Protein AF-A0A3C0V951-F1 (afdb_monomer_lite)

Sequence (103 aa):
MASTVDEISIRYEEDGQELVREIQKEILSRGSWATIMFLFQNYNRRLGTYDPPRVTIRRFQKSGGNYVLRSKFNVSGPEQARKIIEALNRWYKNDKSSEATET

Secondary structure (DSSP, 8-state):
--SSSTT----EEETTEEEEEEEEEEEEE-SSEEEEEEEEEEEETTTTEEPPPEEEEEEEEEETTEEEEEEEEEE-SHHHHHHHHHHHHHHSTT---SSS---

Radius of gyration: 17.41 Å; chains: 1; bounding box: 36×28×64 Å

pLDDT: mean 91.04, std 13.27, range [41.84, 98.5]

Foldseek 3Di:
DDLAPVPDDPFDDDPNDGQKAWDDKDWPDGDQKTKMKTWIWGQDPVVRDTDPIWIKIWIWGQDPSDTDTDDMDIGPDDVSVVVVVVVVCVVCVPPPPDDPDDD

Structure (mmCIF, N/CA/C/O backbone):
data_AF-A0A3C0V951-F1
#
_entry.id   AF-A0A3C0V951-F1
#
loop_
_atom_site.group_PDB
_atom_site.id
_atom_site.type_symbol
_atom_site.label_atom_id
_atom_site.label_alt_id
_atom_site.label_comp_id
_atom_site.label_asym_id
_atom_site.label_entity_id
_atom_site.label_seq_id
_atom_site.pdbx_PDB_ins_code
_atom_site.Cartn_x
_atom_site.Cartn_y
_atom_site.Cartn_z
_atom_site.occupancy
_atom_site.B_iso_or_equiv
_atom_site.auth_seq_id
_atom_site.auth_comp_id
_atom_site.auth_asym_id
_atom_site.auth_atom_id
_atom_site.pdbx_PDB_model_num
ATOM 1 N N . MET A 1 1 ? -16.347 -9.642 -1.445 1.00 72.75 1 MET A N 1
ATOM 2 C CA . MET A 1 1 ? -15.902 -8.630 -0.459 1.00 72.75 1 MET A CA 1
ATOM 3 C C . MET A 1 1 ? -15.241 -9.366 0.690 1.00 72.75 1 MET A C 1
ATOM 5 O O . MET A 1 1 ? -15.633 -10.496 0.940 1.00 72.75 1 MET A O 1
ATOM 9 N N . ALA A 1 2 ? -14.236 -8.770 1.327 1.00 84.38 2 ALA A N 1
ATOM 10 C CA . ALA A 1 2 ? -13.518 -9.408 2.426 1.00 84.38 2 ALA A CA 1
ATOM 11 C C . ALA A 1 2 ? -14.223 -9.131 3.762 1.00 84.38 2 ALA A C 1
ATOM 13 O O . ALA A 1 2 ? -14.541 -7.976 4.073 1.00 84.38 2 ALA A O 1
ATOM 14 N N . SER A 1 3 ? -14.457 -10.181 4.541 1.00 86.06 3 SER A N 1
ATOM 15 C CA . SER A 1 3 ? -15.071 -10.111 5.871 1.00 86.06 3 SER A CA 1
ATOM 16 C C . SER A 1 3 ? -14.024 -9.891 6.974 1.00 86.06 3 SER A C 1
ATOM 18 O O . SER A 1 3 ? -14.300 -9.270 8.014 1.00 86.06 3 SER A O 1
ATOM 20 N N . THR A 1 4 ? -12.793 -10.331 6.704 1.00 92.69 4 THR A N 1
ATOM 21 C CA . THR A 1 4 ? -11.600 -10.146 7.535 1.00 92.69 4 THR A CA 1
ATOM 22 C C . THR A 1 4 ? -10.549 -9.295 6.816 1.00 92.69 4 THR A C 1
ATOM 24 O O . THR A 1 4 ? -10.614 -9.081 5.607 1.00 92.69 4 THR A O 1
ATOM 27 N N . VAL A 1 5 ? -9.592 -8.748 7.571 1.00 92.88 5 VAL A N 1
ATOM 28 C CA . VAL A 1 5 ? -8.501 -7.936 6.999 1.00 92.88 5 VAL A CA 1
ATOM 29 C C . VAL A 1 5 ? -7.565 -8.811 6.162 1.00 92.88 5 VAL A C 1
ATOM 31 O O . VAL A 1 5 ? -7.092 -8.379 5.114 1.00 92.88 5 VAL A O 1
ATOM 34 N N . ASP A 1 6 ? -7.326 -10.045 6.602 1.00 94.44 6 ASP A N 1
ATOM 35 C CA . ASP A 1 6 ? -6.399 -10.986 5.973 1.00 94.44 6 ASP A CA 1
ATOM 36 C C . ASP A 1 6 ? -6.891 -11.467 4.596 1.00 94.44 6 ASP A C 1
ATOM 38 O O . ASP A 1 6 ? -6.078 -11.669 3.693 1.00 94.44 6 ASP A O 1
ATOM 42 N N . GLU A 1 7 ? -8.211 -11.539 4.397 1.00 95.50 7 GLU A N 1
ATOM 43 C CA . GLU A 1 7 ? -8.863 -11.826 3.108 1.00 95.50 7 GLU A CA 1
ATOM 44 C C . GLU A 1 7 ? -8.714 -10.701 2.072 1.00 95.50 7 GLU A C 1
ATOM 46 O O . GLU A 1 7 ? -8.965 -10.917 0.885 1.00 95.50 7 GLU A O 1
ATOM 51 N N . ILE A 1 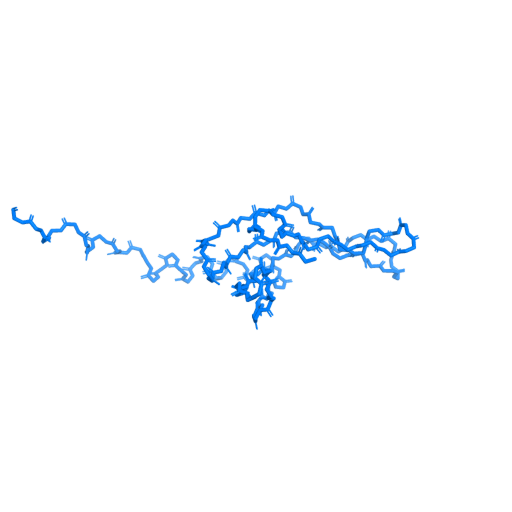8 ? -8.342 -9.485 2.485 1.00 96.50 8 ILE A N 1
ATOM 52 C CA . ILE A 1 8 ? -8.181 -8.380 1.542 1.00 96.50 8 ILE A CA 1
ATOM 53 C C . ILE A 1 8 ? -6.956 -8.654 0.668 1.00 96.50 8 ILE A C 1
ATOM 55 O O . ILE A 1 8 ? -5.829 -8.775 1.156 1.00 96.50 8 ILE A O 1
ATOM 59 N N . SER A 1 9 ? -7.196 -8.678 -0.640 1.00 96.50 9 SER A N 1
ATOM 60 C CA . SER A 1 9 ? -6.174 -8.721 -1.678 1.00 96.50 9 SER A CA 1
ATOM 61 C C . SER A 1 9 ? -6.443 -7.650 -2.731 1.00 96.50 9 SER A C 1
ATOM 63 O O . SER A 1 9 ? -7.571 -7.179 -2.905 1.00 96.50 9 SER A O 1
ATOM 65 N N . ILE A 1 10 ? -5.383 -7.245 -3.423 1.00 96.88 10 ILE A N 1
ATOM 66 C CA . ILE A 1 10 ? -5.444 -6.356 -4.583 1.00 96.88 10 ILE A CA 1
ATOM 67 C C . ILE A 1 10 ? -5.166 -7.083 -5.899 1.00 96.88 10 ILE A C 1
ATOM 69 O O . ILE A 1 10 ? -5.130 -6.419 -6.936 1.00 96.88 10 ILE A O 1
ATOM 73 N N . ARG A 1 11 ? -4.974 -8.410 -5.861 1.00 97.19 11 ARG A N 1
ATOM 74 C CA . ARG A 1 11 ? -4.838 -9.235 -7.060 1.00 97.19 11 ARG A CA 1
ATOM 75 C C . ARG A 1 11 ? -6.077 -9.069 -7.939 1.00 97.19 11 ARG A C 1
ATOM 77 O O . ARG A 1 11 ? -7.204 -9.133 -7.451 1.00 97.19 11 ARG A O 1
ATOM 84 N N . TYR A 1 12 ? -5.855 -8.854 -9.230 1.00 96.44 12 TYR A N 1
ATOM 85 C CA . TYR A 1 12 ? -6.917 -8.731 -10.223 1.00 96.44 12 TYR A CA 1
ATOM 86 C C . TYR A 1 12 ? -6.543 -9.521 -11.470 1.00 96.44 12 TYR A C 1
ATOM 88 O O . TYR A 1 12 ? -5.440 -9.370 -11.998 1.00 96.44 12 TYR A O 1
ATOM 96 N N . GLU A 1 13 ? -7.474 -10.347 -11.926 1.00 96.19 13 GLU A N 1
ATOM 97 C CA . GLU A 1 13 ? -7.340 -11.212 -13.091 1.00 96.19 13 GLU A CA 1
ATOM 98 C C . GLU A 1 13 ? -8.558 -11.013 -13.994 1.00 96.19 13 GLU A C 1
ATOM 100 O O . GLU A 1 13 ? -9.682 -10.903 -13.506 1.00 96.19 13 GLU A O 1
ATOM 105 N N . GLU A 1 14 ? -8.320 -10.933 -15.298 1.00 95.38 14 GLU A N 1
ATOM 106 C CA . GLU A 1 14 ? -9.341 -10.745 -16.330 1.00 95.38 14 GLU A CA 1
ATOM 107 C C . GLU A 1 14 ? -8.921 -11.561 -17.553 1.00 95.38 14 GLU A C 1
ATOM 109 O O . GLU A 1 14 ? -7.756 -11.509 -17.949 1.00 95.38 14 GLU A O 1
ATOM 114 N N . ASP A 1 15 ? -9.840 -12.351 -18.114 1.00 93.69 15 ASP A N 1
ATOM 115 C CA . ASP A 1 15 ? -9.597 -13.217 -19.280 1.00 93.69 15 ASP A CA 1
ATOM 116 C C . ASP A 1 15 ? -8.360 -14.134 -19.145 1.00 93.69 15 ASP A C 1
ATOM 118 O O . ASP A 1 15 ? -7.629 -14.378 -20.104 1.00 93.69 15 ASP A O 1
ATOM 122 N N . GLY A 1 16 ? -8.095 -14.629 -17.929 1.00 93.12 16 GLY A N 1
ATOM 123 C CA . GLY A 1 16 ? -6.936 -15.476 -17.615 1.00 93.12 16 GLY A CA 1
ATOM 124 C C . GLY A 1 16 ? -5.597 -14.730 -17.519 1.00 93.12 16 GLY A C 1
ATOM 125 O O . GLY A 1 16 ? -4.561 -15.354 -17.294 1.00 93.12 16 GLY A O 1
ATOM 126 N N . GLN A 1 17 ? -5.594 -13.401 -17.662 1.00 95.38 17 GLN A N 1
ATOM 127 C CA . GLN A 1 17 ? -4.419 -12.554 -17.481 1.00 95.38 17 GLN A CA 1
ATOM 128 C C . GLN A 1 17 ? -4.461 -11.866 -16.113 1.00 95.38 17 GLN A C 1
ATOM 130 O O . GLN A 1 17 ? -5.352 -11.069 -15.818 1.00 95.38 17 GLN A O 1
ATOM 135 N N . GLU A 1 18 ? -3.441 -12.099 -15.285 1.00 96.75 18 GLU A N 1
ATOM 136 C CA . GLU A 1 18 ? -3.268 -11.366 -14.029 1.00 96.75 18 GLU A CA 1
ATOM 137 C C . GLU A 1 18 ? -2.826 -9.928 -14.337 1.00 96.75 18 GLU A C 1
ATOM 139 O O . GLU A 1 18 ? -1.665 -9.669 -14.667 1.00 96.75 18 GLU A O 1
ATOM 144 N N . LEU A 1 19 ? -3.767 -8.989 -14.256 1.00 97.38 19 LEU A N 1
ATOM 145 C CA . LEU A 1 19 ? -3.554 -7.575 -14.555 1.00 97.38 19 LEU A CA 1
ATOM 146 C C . LEU A 1 19 ? -2.930 -6.815 -13.389 1.00 97.38 19 LEU A C 1
ATOM 148 O O . LEU A 1 19 ? -2.163 -5.878 -13.610 1.00 97.38 19 LEU A O 1
ATOM 152 N N . VAL A 1 20 ? -3.252 -7.215 -12.160 1.00 97.56 20 VAL A N 1
ATOM 153 C CA . VAL A 1 20 ? -2.626 -6.701 -10.941 1.00 97.56 20 VAL A CA 1
ATOM 154 C C . VAL A 1 20 ? -2.105 -7.888 -10.156 1.00 97.56 20 VAL A C 1
ATOM 156 O O . VAL A 1 20 ? -2.887 -8.709 -9.682 1.00 97.56 20 VAL A O 1
ATOM 159 N N . ARG A 1 21 ? -0.784 -7.955 -10.008 1.00 97.44 21 ARG A N 1
ATOM 160 C CA . ARG A 1 21 ? -0.093 -8.979 -9.230 1.00 97.44 21 ARG A CA 1
ATOM 161 C C . ARG A 1 21 ? 0.258 -8.433 -7.859 1.00 97.44 21 ARG A C 1
ATOM 163 O O . ARG A 1 21 ? 1.047 -7.494 -7.760 1.00 97.44 21 ARG A O 1
ATOM 170 N N . GLU A 1 22 ? -0.289 -9.031 -6.809 1.00 97.75 22 GLU A N 1
ATOM 171 C CA . GLU A 1 22 ? 0.131 -8.771 -5.429 1.00 97.75 22 GLU A CA 1
ATOM 172 C C . GLU A 1 22 ? 1.424 -9.547 -5.134 1.00 97.75 22 GLU A C 1
ATOM 174 O O . GLU A 1 22 ? 1.486 -10.750 -5.365 1.00 97.75 22 GLU A O 1
ATOM 179 N N . ILE A 1 23 ? 2.461 -8.858 -4.656 1.00 97.50 23 ILE A N 1
ATOM 180 C CA . ILE A 1 23 ? 3.758 -9.459 -4.299 1.00 97.50 23 ILE A CA 1
ATOM 181 C C . ILE A 1 23 ? 3.861 -9.636 -2.786 1.00 97.50 23 ILE A C 1
ATOM 183 O O . ILE A 1 23 ? 4.251 -10.694 -2.307 1.00 97.50 23 ILE A O 1
ATOM 187 N N . GLN A 1 24 ? 3.534 -8.584 -2.034 1.00 97.81 24 GLN A N 1
ATOM 188 C CA . GLN A 1 24 ? 3.616 -8.582 -0.576 1.00 97.81 24 GLN A CA 1
ATOM 189 C C . GLN A 1 24 ? 2.502 -7.724 0.014 1.00 97.81 24 GLN A C 1
ATOM 191 O O . GLN A 1 24 ? 2.032 -6.769 -0.613 1.00 97.81 24 GLN A O 1
ATOM 196 N N . LYS A 1 25 ? 2.114 -8.056 1.242 1.00 97.88 25 LYS A N 1
ATOM 197 C CA . LYS A 1 25 ? 1.062 -7.400 2.006 1.00 97.88 25 LYS A CA 1
ATOM 198 C C . LYS A 1 25 ? 1.523 -7.219 3.445 1.00 97.88 25 LYS A C 1
ATOM 200 O O . LYS A 1 25 ? 1.932 -8.183 4.076 1.00 97.88 25 LYS A O 1
ATOM 205 N N . GLU A 1 26 ? 1.384 -6.006 3.961 1.00 98.25 26 GLU A N 1
ATOM 206 C CA . GLU A 1 26 ? 1.666 -5.653 5.351 1.00 98.25 26 GLU A CA 1
ATOM 207 C C . GLU A 1 26 ? 0.436 -4.992 5.974 1.00 98.25 26 GLU A C 1
ATOM 209 O O . GLU A 1 26 ? -0.074 -3.984 5.472 1.00 98.25 26 GLU A O 1
ATOM 214 N N . ILE A 1 27 ? -0.056 -5.552 7.078 1.00 97.94 27 ILE A N 1
ATOM 215 C CA . ILE A 1 27 ? -1.198 -4.998 7.813 1.00 97.94 27 ILE A CA 1
ATOM 216 C C . ILE A 1 27 ? -0.666 -4.012 8.851 1.00 97.94 27 ILE A C 1
ATOM 218 O O . ILE A 1 27 ? -0.089 -4.412 9.857 1.00 97.94 27 ILE A O 1
ATOM 222 N N . LEU A 1 28 ? -0.904 -2.720 8.626 1.00 97.56 28 LEU A N 1
ATOM 223 C CA . LEU A 1 28 ? -0.459 -1.647 9.520 1.00 97.56 28 LEU A CA 1
ATOM 224 C C . LEU A 1 28 ? -1.453 -1.389 10.660 1.00 97.56 28 LEU A C 1
ATOM 226 O O . LEU A 1 28 ? -1.066 -0.935 11.731 1.00 97.56 28 LEU A O 1
ATOM 230 N N . SER A 1 29 ? -2.746 -1.652 10.442 1.00 97.31 29 SER A N 1
ATOM 231 C CA . SER A 1 29 ? -3.775 -1.518 11.480 1.00 97.31 29 SER A CA 1
ATOM 232 C C . SER A 1 29 ? -4.942 -2.484 11.261 1.00 97.31 29 SER A C 1
ATOM 234 O O . SER A 1 29 ? -5.319 -2.761 10.119 1.00 97.31 29 SER A O 1
ATOM 236 N N . ARG A 1 30 ? -5.550 -2.955 12.358 1.00 96.38 30 ARG A N 1
ATOM 237 C CA . ARG A 1 30 ? -6.723 -3.853 12.375 1.00 96.38 30 ARG A CA 1
ATOM 238 C C . ARG A 1 30 ? -7.923 -3.195 13.077 1.00 96.38 30 ARG A C 1
ATOM 240 O O . ARG A 1 30 ? -7.758 -2.212 13.790 1.00 96.38 30 ARG A O 1
ATOM 247 N N . GLY A 1 31 ? -9.119 -3.764 12.892 1.00 93.94 31 GLY A N 1
ATOM 248 C CA . GLY A 1 31 ? -10.372 -3.320 13.525 1.00 93.94 31 GLY A CA 1
ATOM 249 C C . GLY A 1 31 ? -11.395 -2.767 12.528 1.00 93.94 31 GLY A C 1
ATOM 250 O O . GLY A 1 31 ? -11.312 -3.040 11.330 1.00 93.94 31 GLY A O 1
ATOM 251 N N . SER A 1 32 ? -12.364 -1.972 13.000 1.00 95.69 32 SER A N 1
ATOM 252 C CA . SER A 1 32 ? -13.389 -1.347 12.137 1.00 95.69 32 SER A CA 1
ATOM 253 C C . SER A 1 32 ? -12.791 -0.443 11.057 1.00 95.69 32 SER A C 1
ATOM 255 O O . SER A 1 32 ? -13.400 -0.258 10.007 1.00 95.69 32 SER A O 1
ATOM 257 N N . TRP A 1 33 ? -11.584 0.074 11.291 1.00 97.50 33 TRP A N 1
ATOM 258 C CA . TRP A 1 33 ? -10.744 0.712 10.288 1.00 97.50 33 TRP A CA 1
ATOM 259 C C . TRP A 1 33 ? -9.445 -0.074 10.139 1.00 97.50 33 TRP A C 1
ATOM 261 O O . TRP A 1 33 ? -8.686 -0.215 11.097 1.00 97.50 33 TRP A O 1
ATOM 271 N N . ALA A 1 34 ? -9.171 -0.556 8.933 1.00 97.88 34 ALA A N 1
ATOM 272 C CA . ALA A 1 34 ? -7.954 -1.295 8.625 1.00 97.88 34 ALA A CA 1
ATOM 273 C C . ALA A 1 34 ? -7.093 -0.512 7.634 1.00 97.88 34 ALA A C 1
ATOM 275 O O . ALA A 1 34 ? -7.614 0.132 6.723 1.00 97.88 34 ALA A O 1
ATOM 276 N N . THR A 1 35 ? -5.777 -0.569 7.806 1.00 98.44 35 THR A N 1
ATOM 277 C CA . THR A 1 35 ? -4.809 0.058 6.901 1.00 98.44 35 THR A CA 1
ATOM 278 C C . THR A 1 35 ? -3.840 -1.015 6.454 1.00 98.44 35 THR A C 1
ATOM 280 O O . THR A 1 35 ? -3.220 -1.668 7.291 1.00 98.44 35 THR A O 1
ATOM 283 N N . ILE A 1 36 ? -3.730 -1.212 5.145 1.00 98.50 36 ILE A N 1
ATOM 284 C CA . ILE A 1 36 ? -2.899 -2.260 4.559 1.00 98.50 36 ILE A CA 1
ATOM 285 C C . ILE A 1 36 ? -1.996 -1.630 3.511 1.00 98.50 36 ILE A C 1
ATOM 287 O O . ILE A 1 36 ? -2.448 -0.833 2.686 1.00 98.50 36 ILE A O 1
ATOM 291 N N . MET A 1 37 ? -0.724 -1.992 3.551 1.00 98.31 37 MET A N 1
ATOM 292 C CA . MET A 1 37 ? 0.253 -1.653 2.534 1.00 98.31 37 MET A CA 1
ATOM 293 C C . MET A 1 37 ? 0.487 -2.868 1.641 1.00 98.31 37 MET A C 1
ATOM 295 O O . MET A 1 37 ? 0.673 -3.975 2.133 1.00 98.31 37 MET A O 1
ATOM 299 N N . PHE A 1 38 ? 0.486 -2.655 0.331 1.00 98.31 38 PHE A N 1
ATOM 300 C CA . PHE A 1 38 ? 0.731 -3.701 -0.653 1.00 98.31 38 PHE A CA 1
ATOM 301 C C . PHE A 1 38 ? 1.890 -3.317 -1.563 1.00 98.31 38 PHE A C 1
ATOM 303 O O . PHE A 1 38 ? 1.944 -2.181 -2.044 1.00 98.31 38 PHE A O 1
ATOM 310 N N . LEU A 1 39 ? 2.757 -4.282 -1.852 1.00 97.50 39 LEU A N 1
ATOM 311 C CA . LEU A 1 39 ? 3.701 -4.246 -2.963 1.00 97.50 39 LEU A CA 1
ATOM 312 C C . LEU A 1 39 ? 3.078 -5.000 -4.138 1.00 97.50 39 LEU A C 1
ATOM 314 O O . LEU A 1 39 ? 2.635 -6.135 -3.968 1.00 97.50 39 LEU A O 1
ATOM 318 N N . PHE A 1 40 ? 3.024 -4.385 -5.316 1.00 96.94 40 PHE A N 1
ATOM 319 C CA . PHE A 1 40 ? 2.335 -4.966 -6.468 1.00 96.94 40 PHE A CA 1
ATOM 320 C C . PHE A 1 40 ? 2.935 -4.549 -7.803 1.00 96.94 40 PHE A C 1
ATOM 322 O O . PHE A 1 40 ? 3.676 -3.569 -7.888 1.00 96.94 40 PHE A O 1
ATOM 329 N N . GLN A 1 41 ? 2.566 -5.271 -8.856 1.00 96.25 41 GLN A N 1
ATOM 330 C CA . GLN A 1 41 ? 2.869 -4.924 -10.240 1.00 96.25 41 GLN A CA 1
ATOM 331 C C . GLN A 1 41 ? 1.593 -4.851 -11.067 1.00 96.25 41 GLN A C 1
ATOM 333 O O . GLN A 1 41 ? 0.653 -5.612 -10.845 1.00 96.25 41 GLN A O 1
ATOM 338 N N . ASN A 1 42 ? 1.592 -3.960 -12.054 1.00 96.00 42 ASN A N 1
ATOM 339 C CA . ASN A 1 42 ? 0.560 -3.921 -13.079 1.00 96.00 42 ASN A CA 1
ATOM 340 C C . ASN A 1 42 ? 1.094 -4.560 -14.353 1.00 96.00 42 ASN A C 1
ATOM 342 O O . ASN A 1 42 ? 2.241 -4.319 -14.739 1.00 96.00 42 ASN A O 1
ATOM 346 N N . TYR A 1 43 ? 0.250 -5.337 -15.015 1.00 97.06 43 TYR A N 1
ATOM 347 C CA . TYR A 1 43 ? 0.540 -5.856 -16.336 1.00 97.06 43 TYR A CA 1
ATOM 348 C C . TYR A 1 43 ? 0.390 -4.753 -17.386 1.00 97.06 43 TYR A C 1
ATOM 350 O O . TYR A 1 43 ? -0.649 -4.097 -17.502 1.00 97.06 43 TYR A O 1
ATOM 358 N N . ASN A 1 44 ? 1.433 -4.561 -18.179 1.00 94.94 44 ASN A N 1
ATOM 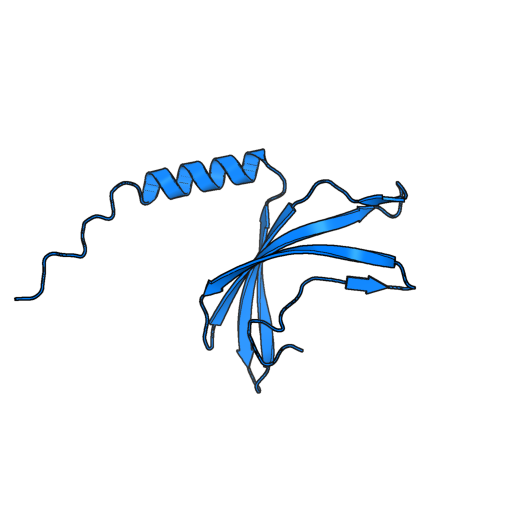359 C CA . ASN A 1 44 ? 1.467 -3.623 -19.279 1.00 94.94 44 ASN A CA 1
ATOM 360 C C . ASN A 1 44 ? 1.002 -4.326 -20.557 1.00 94.94 44 ASN A C 1
ATOM 362 O O . ASN A 1 44 ? 1.796 -4.947 -21.261 1.00 94.94 44 ASN A O 1
ATOM 366 N N . ARG A 1 45 ? -0.288 -4.190 -20.888 1.00 93.06 45 ARG A N 1
ATOM 367 C CA . ARG A 1 45 ? -0.893 -4.830 -22.074 1.00 93.06 45 ARG A CA 1
ATOM 368 C C . ARG A 1 45 ? -0.177 -4.502 -23.386 1.00 93.06 45 ARG A C 1
ATOM 370 O O . ARG A 1 45 ? -0.198 -5.311 -24.302 1.00 93.06 45 ARG A O 1
ATOM 377 N N . ARG A 1 46 ? 0.453 -3.326 -23.480 1.00 93.62 46 ARG A N 1
ATOM 378 C CA . ARG A 1 46 ? 1.184 -2.899 -24.681 1.00 93.62 46 ARG A CA 1
ATOM 379 C C 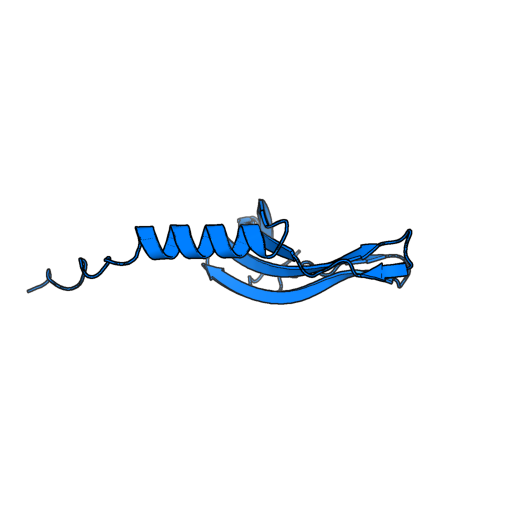. ARG A 1 46 ? 2.526 -3.615 -24.826 1.00 93.62 46 ARG A C 1
ATOM 381 O O . ARG A 1 46 ? 2.941 -3.879 -25.945 1.00 93.62 46 ARG A O 1
ATOM 388 N N . LEU A 1 47 ? 3.217 -3.864 -23.715 1.00 94.94 47 LEU A N 1
ATOM 389 C CA . LEU A 1 47 ? 4.557 -4.463 -23.712 1.00 94.94 47 LEU A CA 1
ATOM 390 C C . LEU A 1 47 ? 4.541 -5.973 -23.456 1.00 94.94 47 LEU A C 1
ATOM 392 O O . LEU A 1 47 ? 5.552 -6.629 -23.673 1.00 94.94 47 LEU A O 1
ATOM 396 N N . GLY A 1 48 ? 3.421 -6.521 -22.980 1.00 94.94 48 GLY A N 1
ATOM 397 C CA . GLY A 1 48 ? 3.318 -7.928 -22.598 1.00 94.94 48 GLY A CA 1
ATOM 398 C C . GLY A 1 48 ? 4.110 -8.279 -21.333 1.00 94.94 48 GLY A C 1
ATOM 399 O O . GLY A 1 48 ? 4.425 -9.441 -21.098 1.00 94.94 48 GLY A O 1
ATOM 400 N N . THR A 1 49 ? 4.480 -7.281 -20.526 1.00 96.06 49 THR A N 1
ATOM 401 C CA . THR A 1 49 ? 5.332 -7.446 -19.341 1.00 96.06 49 THR A CA 1
ATOM 402 C C . THR A 1 49 ? 4.730 -6.758 -18.123 1.00 96.06 49 THR A C 1
ATOM 404 O O . THR A 1 49 ? 3.833 -5.928 -18.237 1.00 96.06 49 THR A O 1
ATOM 407 N N . TYR A 1 50 ? 5.222 -7.092 -16.932 1.00 95.94 50 TYR A N 1
ATOM 408 C CA . TYR A 1 50 ? 4.871 -6.366 -15.715 1.00 95.94 50 TYR A CA 1
ATOM 409 C C . TYR A 1 50 ? 5.747 -5.129 -15.551 1.00 95.94 50 TYR A C 1
ATOM 411 O O . TYR A 1 50 ? 6.967 -5.193 -15.710 1.00 95.94 50 TYR A O 1
ATOM 419 N N . ASP A 1 51 ? 5.125 -4.018 -15.170 1.00 94.31 51 ASP A N 1
ATOM 420 C CA . ASP A 1 51 ? 5.848 -2.820 -14.758 1.00 94.31 51 ASP A CA 1
ATOM 421 C C . ASP A 1 51 ? 6.695 -3.091 -13.494 1.00 94.31 51 ASP A C 1
ATOM 423 O O . ASP A 1 51 ? 6.429 -4.041 -12.742 1.00 94.31 51 ASP A O 1
ATOM 427 N N . PRO A 1 52 ? 7.686 -2.231 -13.188 1.00 94.00 52 PRO A N 1
ATOM 428 C CA . PRO A 1 52 ? 8.391 -2.287 -11.914 1.00 94.00 52 PRO A CA 1
ATOM 429 C C . PRO A 1 52 ? 7.428 -2.257 -10.712 1.00 94.00 52 PRO A C 1
ATOM 431 O O . PRO A 1 52 ? 6.392 -1.582 -10.781 1.00 94.00 52 PRO A O 1
ATOM 434 N N . PRO A 1 53 ? 7.761 -2.943 -9.601 1.00 94.12 53 PRO A N 1
ATOM 435 C CA . PRO A 1 53 ? 6.924 -2.963 -8.408 1.00 94.12 53 PRO A CA 1
ATOM 436 C C . PRO A 1 53 ? 6.626 -1.566 -7.860 1.00 94.12 53 PRO A C 1
ATOM 438 O O . PRO A 1 53 ? 7.491 -0.688 -7.823 1.00 94.12 53 PRO A O 1
ATOM 441 N N . ARG A 1 54 ? 5.392 -1.378 -7.394 1.00 95.06 54 ARG A N 1
ATOM 442 C CA . ARG A 1 54 ? 4.898 -0.141 -6.782 1.00 95.06 54 ARG A CA 1
ATOM 443 C C . ARG A 1 54 ? 4.246 -0.450 -5.446 1.00 95.06 54 ARG A C 1
ATOM 445 O O . ARG A 1 54 ? 3.810 -1.574 -5.202 1.00 95.06 54 ARG A O 1
ATOM 452 N N . VAL A 1 55 ? 4.155 0.564 -4.592 1.00 97.56 55 VAL A N 1
ATOM 453 C CA . VAL A 1 55 ? 3.503 0.439 -3.286 1.00 97.56 55 VAL A CA 1
ATOM 454 C C . VAL A 1 55 ? 2.164 1.162 -3.309 1.00 97.56 55 VAL A C 1
ATOM 456 O O . VAL A 1 55 ? 2.047 2.258 -3.857 1.00 97.56 55 VAL A O 1
ATOM 459 N N . THR A 1 56 ? 1.142 0.564 -2.706 1.00 98.06 56 THR A N 1
ATOM 460 C CA . THR A 1 56 ? -0.131 1.232 -2.418 1.00 98.06 56 THR A CA 1
ATOM 461 C C . THR A 1 56 ? -0.485 1.028 -0.955 1.00 98.06 56 THR A C 1
ATOM 463 O O . THR A 1 56 ? -0.454 -0.092 -0.453 1.00 98.06 56 THR A O 1
ATOM 466 N N . ILE A 1 57 ? -0.808 2.113 -0.261 1.00 98.31 57 ILE A N 1
ATOM 467 C CA . ILE A 1 57 ? -1.348 2.082 1.096 1.00 98.31 57 ILE A CA 1
ATOM 468 C C . ILE A 1 57 ? -2.844 2.327 0.970 1.00 98.31 57 ILE A C 1
ATOM 470 O O . ILE A 1 57 ? -3.270 3.320 0.377 1.00 98.31 57 ILE A O 1
ATOM 474 N N . ARG A 1 58 ? -3.652 1.414 1.498 1.00 98.44 58 ARG A N 1
ATOM 475 C CA . ARG A 1 58 ? -5.109 1.435 1.377 1.00 98.44 58 ARG A CA 1
ATOM 476 C C . ARG A 1 58 ? -5.749 1.407 2.752 1.00 98.44 58 ARG A C 1
ATOM 478 O O . ARG A 1 58 ? -5.389 0.588 3.595 1.00 98.44 58 ARG A O 1
ATOM 485 N N . ARG A 1 59 ? -6.724 2.290 2.960 1.00 98.38 59 ARG A N 1
ATOM 486 C CA . ARG A 1 59 ? -7.553 2.324 4.163 1.00 98.38 59 ARG A CA 1
ATOM 487 C C . ARG A 1 59 ? -8.926 1.757 3.847 1.00 98.38 59 ARG A C 1
ATOM 489 O O . ARG A 1 59 ? -9.590 2.206 2.912 1.00 98.38 59 ARG A O 1
ATOM 496 N N . PHE A 1 60 ? -9.365 0.826 4.673 1.00 98.12 60 PHE A N 1
ATOM 497 C CA . PHE A 1 60 ? -10.664 0.184 4.600 1.00 98.12 60 PHE A CA 1
ATOM 498 C C . PHE A 1 60 ? -11.480 0.494 5.851 1.00 98.12 60 PHE A C 1
ATOM 500 O O . PHE A 1 60 ? -10.928 0.667 6.938 1.00 98.12 60 PHE A O 1
ATOM 507 N N . GLN A 1 61 ? -12.798 0.519 5.698 1.00 97.75 61 GLN A N 1
ATOM 508 C CA . GLN A 1 61 ? -13.744 0.589 6.804 1.00 97.75 61 GLN A CA 1
ATOM 509 C C . GLN A 1 61 ? -14.684 -0.612 6.736 1.00 97.75 61 GLN A C 1
ATOM 511 O O . GLN A 1 61 ? -15.224 -0.907 5.670 1.00 97.75 61 GLN A O 1
ATOM 516 N N . LYS A 1 62 ? -14.897 -1.287 7.866 1.00 95.94 62 LYS A N 1
ATOM 517 C CA . LYS A 1 62 ? -15.870 -2.370 7.979 1.00 95.94 62 LYS A CA 1
ATOM 518 C C . LYS A 1 62 ? -17.277 -1.782 8.092 1.00 95.94 62 LYS A C 1
ATOM 520 O O . LYS A 1 62 ? -17.552 -0.996 8.995 1.00 95.94 62 LYS A O 1
ATOM 525 N N . SER A 1 63 ? -18.161 -2.150 7.174 1.00 94.06 63 SER A N 1
ATOM 526 C CA . SER A 1 63 ? -19.574 -1.767 7.169 1.00 94.06 63 SER A CA 1
ATOM 527 C C . SER A 1 63 ? -20.403 -2.948 6.668 1.00 94.06 63 SER A C 1
ATOM 529 O O . SER A 1 63 ? -20.019 -3.601 5.700 1.00 94.06 63 SER A O 1
ATOM 531 N N . GLY A 1 64 ? -21.493 -3.286 7.366 1.00 90.62 64 GLY A N 1
ATOM 532 C CA . GLY A 1 64 ? -22.318 -4.449 7.010 1.00 90.62 64 GLY A CA 1
ATOM 533 C C . GLY A 1 64 ? -21.526 -5.764 6.967 1.00 90.62 64 GLY A C 1
ATOM 534 O O . GLY A 1 64 ? -21.689 -6.556 6.044 1.00 90.62 64 GLY A O 1
ATOM 535 N N . GLY A 1 65 ? -20.590 -5.954 7.905 1.00 92.31 65 GLY A N 1
ATOM 536 C CA . GLY A 1 65 ? -19.752 -7.158 7.991 1.00 92.31 65 GLY A CA 1
ATOM 537 C C . GLY A 1 65 ? -18.588 -7.230 6.995 1.00 92.31 65 GLY A C 1
ATOM 538 O O . GLY A 1 65 ? -17.739 -8.103 7.146 1.00 92.31 65 GLY A O 1
ATOM 539 N N . ASN A 1 66 ? -18.485 -6.294 6.048 1.00 95.12 66 ASN A N 1
ATOM 540 C CA . ASN A 1 66 ? -17.503 -6.327 4.964 1.00 95.12 66 ASN A CA 1
ATOM 541 C C . ASN A 1 66 ? -16.603 -5.089 4.963 1.00 95.12 66 ASN A C 1
ATOM 543 O O . ASN A 1 66 ? -17.036 -3.990 5.310 1.00 95.12 66 ASN A O 1
ATOM 547 N N . TYR A 1 67 ? -15.351 -5.243 4.541 1.00 97.25 67 TYR A N 1
ATOM 548 C CA . TYR A 1 67 ? -14.447 -4.114 4.346 1.00 97.25 67 TYR A CA 1
ATOM 549 C C . TYR A 1 67 ? -14.698 -3.407 3.015 1.00 97.25 67 TYR A C 1
ATOM 551 O O . TYR A 1 67 ? -14.678 -4.016 1.945 1.00 97.25 67 TYR A O 1
ATOM 559 N N . VAL A 1 68 ? -14.862 -2.087 3.091 1.00 96.31 68 VAL A N 1
ATOM 560 C CA . VAL A 1 68 ? -15.010 -1.186 1.946 1.00 96.31 68 VAL A CA 1
ATOM 561 C C . VAL A 1 68 ? -13.796 -0.267 1.878 1.00 96.31 68 VAL A C 1
ATOM 563 O O . VAL A 1 68 ? -13.416 0.342 2.881 1.00 96.31 68 VAL A O 1
ATOM 566 N N . LEU A 1 69 ? -13.179 -0.155 0.699 1.00 97.25 69 LEU A N 1
ATOM 567 C CA . LEU A 1 69 ? -12.070 0.771 0.466 1.00 97.25 69 LEU A CA 1
ATOM 568 C C . LEU A 1 69 ? -12.558 2.218 0.626 1.00 97.25 69 LEU A C 1
ATOM 570 O O . LEU A 1 69 ? -13.521 2.625 -0.020 1.00 97.25 69 LEU A O 1
ATOM 574 N N . ARG A 1 70 ? -11.882 3.002 1.469 1.00 97.69 70 ARG A N 1
ATOM 575 C CA . ARG A 1 70 ? -12.208 4.415 1.722 1.00 97.69 70 ARG A CA 1
ATOM 576 C C . ARG A 1 70 ? -11.195 5.369 1.122 1.00 97.69 70 ARG A C 1
ATOM 578 O O . ARG A 1 70 ? -11.578 6.379 0.545 1.00 97.69 70 ARG A O 1
ATOM 585 N N . SER A 1 71 ? -9.912 5.053 1.240 1.00 98.06 71 SER A N 1
ATOM 586 C CA . SER A 1 71 ? -8.853 5.869 0.659 1.00 98.06 71 SER A CA 1
ATOM 587 C C . SER A 1 71 ? -7.678 5.013 0.220 1.00 98.06 71 SER A C 1
ATOM 589 O O . SER A 1 71 ? -7.493 3.878 0.671 1.00 98.0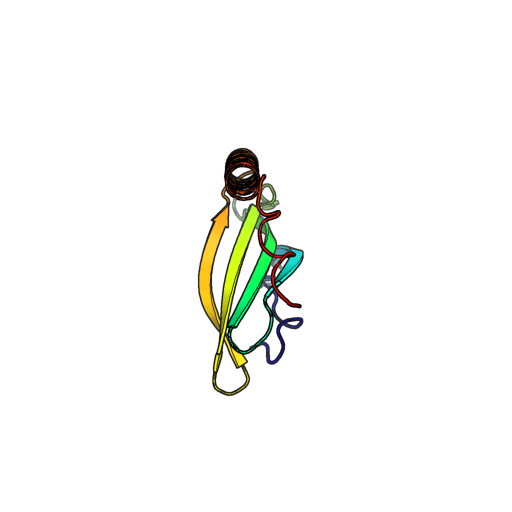6 71 SER A O 1
ATOM 591 N N . LYS A 1 72 ? -6.891 5.561 -0.702 1.00 97.69 72 LYS A N 1
ATOM 592 C CA . LYS A 1 72 ? -5.659 4.946 -1.178 1.00 97.69 72 LYS A CA 1
ATOM 593 C C . LYS A 1 72 ? -4.612 6.009 -1.471 1.00 97.69 72 LYS A C 1
ATOM 595 O O . LYS A 1 72 ? -4.946 7.092 -1.944 1.00 97.69 72 LYS A O 1
ATOM 600 N N . PHE A 1 73 ? -3.359 5.652 -1.251 1.00 97.62 73 PHE A N 1
ATOM 601 C CA . PHE A 1 73 ? -2.191 6.431 -1.626 1.00 97.62 73 PHE A CA 1
ATOM 602 C C . PHE A 1 73 ? -1.215 5.521 -2.368 1.00 97.62 73 PHE A C 1
ATOM 604 O O . PHE A 1 73 ? -0.917 4.425 -1.900 1.00 97.62 73 PHE A O 1
ATOM 611 N N . ASN A 1 74 ? -0.736 5.954 -3.533 1.00 96.69 74 ASN A N 1
ATOM 612 C CA . ASN A 1 74 ? 0.201 5.182 -4.345 1.00 96.69 74 ASN A CA 1
ATOM 613 C C . ASN A 1 74 ? 1.585 5.827 -4.301 1.00 96.69 74 ASN A C 1
ATOM 615 O O . ASN A 1 74 ? 1.713 7.038 -4.473 1.00 96.69 74 ASN A O 1
ATOM 619 N N . VAL A 1 75 ? 2.612 4.998 -4.150 1.00 96.00 75 VAL A N 1
ATOM 620 C CA . VAL A 1 75 ? 4.014 5.391 -4.256 1.00 96.00 75 VAL A CA 1
ATOM 621 C C . VAL A 1 75 ? 4.502 4.984 -5.640 1.00 96.00 75 VAL A C 1
ATOM 623 O O . VAL A 1 75 ? 4.551 3.799 -5.975 1.00 96.00 75 VAL A O 1
ATOM 626 N N . SER A 1 76 ? 4.824 5.979 -6.462 1.00 84.50 76 SER A N 1
ATOM 627 C CA . SER A 1 76 ? 5.037 5.810 -7.905 1.00 84.50 76 SER A CA 1
ATOM 628 C C . SER A 1 76 ? 6.412 5.244 -8.269 1.00 84.50 76 SER A C 1
ATOM 630 O O . SER A 1 76 ? 6.641 4.922 -9.431 1.00 84.50 76 SER A O 1
ATOM 632 N N . GLY A 1 77 ? 7.314 5.085 -7.295 1.00 87.69 77 GLY A N 1
ATOM 633 C CA . GLY A 1 77 ? 8.596 4.423 -7.510 1.00 87.69 77 GLY A CA 1
ATOM 634 C C . GLY A 1 77 ? 9.542 4.451 -6.304 1.00 87.69 77 GLY A C 1
ATOM 635 O O . GLY A 1 77 ? 9.214 5.024 -5.259 1.00 87.69 77 GLY A O 1
ATOM 636 N N . PRO A 1 78 ? 10.742 3.860 -6.454 1.00 90.94 78 PRO A N 1
ATOM 637 C CA . PRO A 1 78 ? 11.698 3.689 -5.359 1.00 90.94 78 PRO A CA 1
ATOM 638 C C . PRO A 1 78 ? 12.216 5.000 -4.760 1.00 90.94 78 PRO A C 1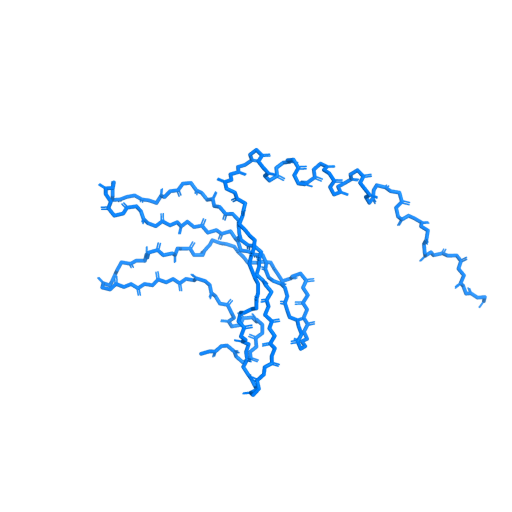
ATOM 640 O O . PRO A 1 78 ? 12.473 5.070 -3.563 1.00 90.94 78 PRO A O 1
ATOM 643 N N . GLU A 1 79 ? 12.380 6.052 -5.564 1.00 93.31 79 GLU A N 1
ATOM 644 C CA . GLU A 1 79 ? 12.852 7.351 -5.068 1.00 93.31 79 GLU A CA 1
ATOM 645 C C . GLU A 1 79 ? 11.838 7.994 -4.113 1.00 93.31 79 GLU A C 1
ATOM 647 O O . GLU A 1 79 ? 12.199 8.409 -3.012 1.00 93.31 79 GLU A O 1
ATOM 652 N N . GLN A 1 80 ? 10.555 8.012 -4.495 1.00 94.50 80 GLN A N 1
ATOM 653 C CA . GLN A 1 80 ? 9.490 8.528 -3.636 1.00 94.50 80 GLN A CA 1
ATOM 654 C C . GLN A 1 80 ? 9.379 7.701 -2.349 1.00 94.50 80 GLN A C 1
ATOM 656 O O . GLN A 1 80 ? 9.232 8.275 -1.274 1.00 94.50 80 GLN A O 1
ATOM 661 N N . ALA A 1 81 ? 9.511 6.373 -2.443 1.00 94.62 81 ALA A N 1
ATOM 662 C CA . ALA A 1 81 ? 9.521 5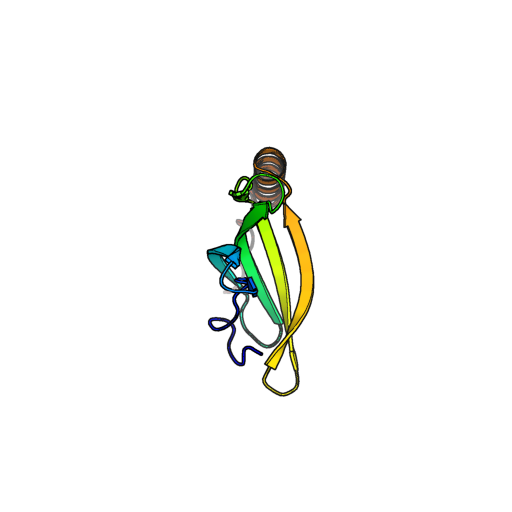.499 -1.272 1.00 94.62 81 ALA A CA 1
ATOM 663 C C . ALA A 1 81 ? 10.654 5.867 -0.300 1.00 94.62 81 ALA A C 1
ATOM 665 O O . ALA A 1 81 ? 10.405 6.047 0.889 1.00 94.62 81 ALA A O 1
ATOM 666 N N . ARG A 1 82 ? 11.882 6.057 -0.806 1.00 95.56 82 ARG A N 1
ATOM 667 C CA . ARG A 1 82 ? 13.034 6.469 0.015 1.00 95.56 82 ARG A CA 1
ATOM 668 C C . ARG A 1 82 ? 12.813 7.825 0.680 1.00 95.56 82 ARG A C 1
ATOM 670 O O . ARG A 1 82 ? 13.067 7.945 1.872 1.00 95.56 82 ARG A O 1
ATOM 677 N N . LYS A 1 83 ? 12.280 8.810 -0.052 1.00 96.75 83 LYS A N 1
ATOM 678 C CA . LYS A 1 83 ? 11.947 10.136 0.499 1.00 96.75 83 LYS A CA 1
ATOM 679 C C . LYS A 1 83 ? 10.910 10.052 1.623 1.00 96.75 83 LYS A C 1
ATOM 681 O O . LYS A 1 83 ? 11.071 10.715 2.643 1.00 96.75 83 LYS A O 1
ATOM 686 N N . ILE A 1 84 ? 9.877 9.219 1.462 1.00 95.94 84 ILE A N 1
ATOM 687 C CA . ILE A 1 84 ? 8.875 8.968 2.511 1.00 95.94 84 ILE A CA 1
ATOM 688 C C . ILE A 1 84 ? 9.541 8.347 3.743 1.00 95.94 84 ILE A C 1
ATOM 690 O O . ILE A 1 84 ? 9.360 8.858 4.843 1.00 95.94 84 ILE A O 1
ATOM 694 N N . ILE A 1 85 ? 10.343 7.291 3.563 1.00 95.56 85 ILE A N 1
ATOM 695 C CA . ILE A 1 85 ? 11.059 6.618 4.660 1.00 95.56 85 ILE A CA 1
ATOM 696 C C . ILE A 1 85 ? 11.957 7.606 5.408 1.00 95.56 85 ILE A C 1
ATOM 698 O O . ILE A 1 85 ? 11.927 7.657 6.633 1.00 95.56 85 ILE A O 1
ATOM 702 N N . GLU A 1 86 ? 12.732 8.415 4.687 1.00 96.50 86 GLU A N 1
ATOM 703 C CA . GLU A 1 86 ? 13.620 9.411 5.285 1.00 96.50 86 GLU A CA 1
ATOM 704 C C . GLU A 1 86 ? 12.839 10.466 6.080 1.00 96.50 86 GLU A C 1
ATOM 706 O O . GLU A 1 86 ? 13.224 10.796 7.200 1.00 96.50 86 GLU A O 1
ATOM 711 N N . ALA A 1 87 ? 11.734 10.981 5.532 1.00 96.50 87 ALA A N 1
ATOM 712 C CA . ALA A 1 87 ? 10.887 11.953 6.218 1.00 96.50 87 ALA A CA 1
ATOM 713 C C . ALA A 1 87 ? 10.275 11.371 7.500 1.00 96.50 87 ALA A C 1
ATOM 715 O O . ALA A 1 87 ? 10.421 11.973 8.562 1.00 96.50 87 ALA A O 1
ATOM 716 N N . LEU A 1 88 ? 9.671 10.180 7.417 1.00 95.19 88 LEU A N 1
ATOM 717 C CA . LEU A 1 88 ? 9.083 9.493 8.569 1.00 95.19 88 LEU A CA 1
ATOM 718 C C . LEU A 1 88 ? 10.143 9.205 9.638 1.00 95.19 88 LEU A C 1
ATOM 720 O O . LEU A 1 88 ? 9.961 9.575 10.793 1.00 95.19 88 LEU A O 1
ATOM 724 N N . ASN A 1 89 ? 11.290 8.638 9.255 1.00 94.94 89 ASN A N 1
ATOM 725 C CA . ASN A 1 89 ? 12.384 8.383 10.191 1.00 94.94 89 ASN A CA 1
ATOM 726 C C . ASN A 1 89 ? 12.885 9.664 10.857 1.00 94.94 89 ASN A C 1
ATOM 728 O O . ASN A 1 89 ? 13.243 9.625 12.026 1.00 94.94 89 ASN A O 1
ATOM 732 N N . ARG A 1 90 ? 12.927 10.795 10.143 1.00 94.50 90 ARG A N 1
ATOM 733 C CA . ARG A 1 90 ? 13.341 12.087 10.708 1.00 94.50 90 ARG A CA 1
ATOM 734 C C . ARG A 1 90 ? 12.322 12.617 11.717 1.00 94.50 90 ARG A C 1
ATOM 736 O O . ARG A 1 90 ? 12.731 13.120 12.756 1.00 94.50 90 ARG A O 1
ATOM 743 N N . TRP A 1 91 ? 11.028 12.503 11.417 1.00 94.69 91 TRP A N 1
ATOM 744 C CA . TRP A 1 91 ? 9.948 12.981 12.289 1.00 94.69 91 TRP A CA 1
ATOM 745 C C . TRP A 1 91 ? 9.796 12.137 13.556 1.00 94.69 91 TRP A C 1
ATOM 747 O O . TRP A 1 91 ? 9.547 12.694 14.618 1.00 94.69 91 TRP A O 1
ATOM 757 N N . TYR A 1 92 ? 10.016 10.825 13.461 1.00 92.00 92 TYR A N 1
ATOM 758 C CA . TYR A 1 92 ? 9.845 9.887 14.576 1.00 92.00 92 TYR A CA 1
ATOM 759 C C . TYR A 1 92 ? 11.166 9.427 15.217 1.00 92.00 92 TYR A C 1
ATOM 761 O O . TYR A 1 92 ? 11.164 8.549 16.075 1.00 92.00 92 TYR A O 1
ATOM 769 N N . LYS A 1 93 ? 12.311 10.029 14.852 1.00 82.38 93 LYS A N 1
ATOM 770 C CA . LYS A 1 93 ? 13.646 9.629 15.347 1.00 82.38 93 LYS A CA 1
ATOM 771 C C . LYS A 1 93 ? 13.811 9.738 16.870 1.00 82.38 93 LYS A C 1
ATOM 773 O O . LYS A 1 93 ? 14.703 9.096 17.415 1.00 82.38 93 LYS A O 1
ATOM 778 N N . ASN A 1 94 ? 12.980 10.548 17.531 1.00 59.41 94 ASN A N 1
ATOM 779 C CA . ASN A 1 94 ? 13.109 10.917 18.943 1.00 59.41 94 ASN A CA 1
ATOM 780 C C . ASN A 1 94 ? 11.875 10.574 19.794 1.00 59.41 94 ASN A C 1
ATOM 782 O O . ASN A 1 94 ? 11.738 11.119 20.886 1.00 59.41 94 ASN A O 1
ATOM 786 N N . ASP A 1 95 ? 10.996 9.673 19.351 1.00 59.34 95 ASP A N 1
ATOM 787 C CA . ASP A 1 95 ? 9.799 9.296 20.120 1.00 59.34 95 ASP A CA 1
ATOM 788 C C . ASP A 1 95 ? 10.126 8.298 21.258 1.00 59.34 95 ASP A C 1
ATOM 790 O O . ASP A 1 95 ? 9.625 7.181 21.340 1.00 59.34 95 ASP A O 1
ATOM 794 N N . LYS A 1 96 ? 11.057 8.703 22.132 1.00 54.56 96 LYS A N 1
ATOM 795 C CA . LYS A 1 96 ? 11.382 8.104 23.439 1.00 54.56 96 LYS A CA 1
ATOM 796 C C . LYS A 1 96 ? 10.660 8.856 24.573 1.00 54.56 96 LYS A C 1
ATOM 798 O O . LYS A 1 96 ? 11.135 8.866 25.703 1.00 54.56 96 LYS A O 1
ATOM 803 N N . SER A 1 97 ? 9.534 9.511 24.287 1.00 55.19 97 SER A N 1
ATOM 804 C CA . SER A 1 97 ? 8.774 10.322 25.249 1.00 55.19 97 SER A CA 1
ATOM 805 C C . SER A 1 97 ? 7.361 9.788 25.495 1.00 55.19 97 SER A C 1
ATOM 807 O O . SER A 1 97 ? 6.395 10.542 25.467 1.00 55.19 97 SER A O 1
ATOM 809 N N . SER A 1 98 ? 7.235 8.488 25.763 1.00 52.47 98 SER A N 1
ATOM 810 C CA . SER A 1 98 ? 6.045 7.923 26.415 1.00 52.47 98 SER A CA 1
ATOM 811 C C . SER A 1 98 ? 6.380 6.623 27.158 1.00 52.47 98 SER A C 1
ATOM 813 O O . SER A 1 98 ? 5.779 5.584 26.923 1.00 52.47 98 SER A O 1
ATOM 815 N N . GLU A 1 99 ? 7.386 6.661 28.030 1.00 54.75 99 GLU A N 1
ATOM 816 C CA . GLU A 1 99 ? 7.651 5.591 29.007 1.00 54.75 99 GLU A CA 1
ATOM 817 C C . GLU A 1 99 ? 8.261 6.212 30.278 1.00 54.75 99 GLU A C 1
ATOM 819 O O . GLU A 1 99 ? 9.352 5.874 30.717 1.00 54.75 99 GLU A O 1
ATOM 824 N N . ALA A 1 100 ? 7.590 7.232 30.821 1.00 52.47 100 ALA A N 1
ATOM 825 C CA . ALA A 1 100 ? 7.902 7.806 32.133 1.00 52.47 100 ALA A CA 1
ATOM 826 C C . ALA A 1 100 ? 6.719 8.622 32.676 1.00 52.47 100 ALA A C 1
ATOM 828 O O . ALA A 1 100 ? 6.873 9.785 33.032 1.00 52.47 100 ALA A O 1
ATOM 829 N N . THR A 1 101 ? 5.514 8.057 32.704 1.00 47.28 101 THR A N 1
ATOM 830 C CA . THR A 1 101 ? 4.482 8.470 33.667 1.00 47.28 101 THR A CA 1
ATOM 831 C C . THR A 1 101 ? 3.521 7.306 33.836 1.00 47.28 101 THR A C 1
ATOM 833 O O . THR A 1 101 ? 2.547 7.201 33.109 1.00 47.28 101 THR A O 1
ATOM 836 N N . GLU A 1 102 ? 3.836 6.404 34.754 1.00 47.47 102 GLU A N 1
ATOM 837 C CA . GLU A 1 102 ? 2.873 5.945 35.751 1.00 47.47 102 GLU A CA 1
ATOM 838 C C . GLU A 1 102 ? 3.652 5.286 36.891 1.00 47.47 102 GLU A C 1
ATOM 840 O O . GLU A 1 102 ? 4.729 4.720 36.697 1.00 47.47 102 GLU A O 1
ATOM 845 N N . THR A 1 103 ? 3.160 5.587 38.083 1.00 41.84 103 THR A N 1
ATOM 846 C CA . THR A 1 103 ? 3.799 5.546 39.400 1.00 41.84 103 THR A CA 1
ATOM 847 C C . THR A 1 103 ? 3.791 4.153 40.010 1.00 41.84 103 THR A C 1
ATOM 849 O O . THR A 1 103 ? 2.825 3.405 39.744 1.00 41.84 103 THR A O 1
#